Protein AF-A0A2I8VLT3-F1 (afdb_monomer_lite)

Foldseek 3Di:
DAPVVVVVPDDDDDVCPVVVVVVVVVPDDDDDCQVLLCVQPNPPQDLQNSLVLLPHGQDFQFLVVFPLVDDLLVVDDPVCHPPRGDDPVSLVVLVVVLVVCVVVVVCPDSNNVSSVVSSVSVVCSVPVSVSVSVVSPNSPRPDD

Sequence (144 aa):
MGRARLAAKNLGAQQSLQVELTIFLDTIESDDLIHDAWSAYGQYTSLEEACNRAGFEVAETRWTEYNHGINIDELRAPRDRGTPELLSSDVALLGEIYLDQYDADETDTRQFHELEEMLRQYALSDVEPLFTLADRRPFDNPCR

Secondary structure (DSSP, 8-state):
--THHHHTT----TTHHHHHHHHHHHH-----HHHHHHHHH-TT--HHHHHHHTT-PPPP-BGGGS-----HHHHS-TTTTT--BPPHHHHHHHHHHHHHHHHTT-TTSHHHHHHHHHHHHHHHHHHHHHHHHHTT-S------

pLDDT: mean 81.31, std 16.69, range [33.31, 97.0]

Structure (mmCIF, N/CA/C/O backbone):
data_AF-A0A2I8VLT3-F1
#
_entry.id   AF-A0A2I8VLT3-F1
#
loop_
_atom_site.group_PDB
_atom_site.id
_atom_site.type_symbol
_atom_site.label_atom_id
_atom_site.label_alt_id
_atom_site.label_comp_id
_atom_site.label_asym_id
_atom_site.label_entity_id
_atom_site.label_seq_id
_atom_site.pdbx_PDB_ins_code
_atom_site.Cartn_x
_atom_site.Cartn_y
_atom_site.Cartn_z
_atom_site.occupancy
_atom_site.B_iso_or_equiv
_atom_site.auth_seq_id
_atom_site.auth_comp_id
_atom_site.auth_asym_id
_atom_site.auth_atom_id
_atom_site.pdbx_PDB_model_num
ATOM 1 N N . MET A 1 1 ? 0.954 -17.077 -23.528 1.00 41.00 1 MET A N 1
ATOM 2 C CA . MET A 1 1 ? -0.194 -17.757 -22.877 1.00 41.00 1 MET A CA 1
ATOM 3 C C . MET A 1 1 ? -0.063 -17.473 -21.386 1.00 41.00 1 MET A C 1
ATOM 5 O O . MET A 1 1 ? 0.848 -18.015 -20.783 1.00 41.00 1 MET A O 1
ATOM 9 N N . GLY A 1 2 ? -0.846 -16.535 -20.842 1.00 33.31 2 GLY A N 1
ATOM 10 C CA . GLY A 1 2 ? -0.585 -15.928 -19.525 1.00 33.31 2 GLY A CA 1
ATOM 11 C C . GLY A 1 2 ? -0.933 -16.821 -18.329 1.00 33.31 2 GLY A C 1
ATOM 12 O O . GLY A 1 2 ? -1.970 -17.493 -18.336 1.00 33.31 2 GLY A O 1
ATOM 13 N N . ARG A 1 3 ? -0.073 -16.785 -17.300 1.00 49.75 3 ARG A N 1
ATOM 14 C CA . ARG A 1 3 ? -0.179 -17.540 -16.034 1.00 49.75 3 ARG A CA 1
ATOM 15 C C . ARG A 1 3 ? -1.521 -17.319 -15.319 1.00 49.75 3 ARG A C 1
ATOM 17 O O . ARG A 1 3 ? -2.091 -18.272 -14.792 1.00 49.75 3 ARG A O 1
ATOM 24 N N . ALA A 1 4 ? -2.098 -16.120 -15.437 1.00 44.75 4 ALA A N 1
ATOM 25 C CA . ALA A 1 4 ? -3.415 -15.768 -14.895 1.00 44.75 4 ALA A CA 1
ATOM 26 C C . ALA A 1 4 ? -4.547 -16.721 -15.339 1.00 44.75 4 ALA A C 1
ATOM 28 O O . ALA A 1 4 ? -5.479 -16.995 -14.587 1.00 44.75 4 ALA A O 1
ATOM 29 N N . ARG A 1 5 ? -4.454 -17.295 -16.548 1.00 41.22 5 ARG A N 1
ATOM 30 C CA . ARG A 1 5 ? -5.471 -18.220 -17.079 1.00 41.22 5 ARG A CA 1
ATOM 31 C C . ARG A 1 5 ? -5.359 -19.641 -16.523 1.00 41.22 5 ARG A C 1
ATOM 33 O O . ARG A 1 5 ? -6.332 -20.387 -16.590 1.00 41.22 5 ARG A O 1
ATOM 40 N N . LEU A 1 6 ? -4.188 -20.020 -16.013 1.00 44.25 6 LEU A N 1
ATOM 41 C CA . LEU A 1 6 ? -3.959 -21.323 -15.384 1.00 44.25 6 LEU A CA 1
ATOM 42 C C . LEU A 1 6 ? -4.472 -21.336 -13.936 1.00 44.25 6 LEU A C 1
ATOM 44 O O . LEU A 1 6 ? -5.015 -22.349 -13.506 1.00 44.25 6 LEU A O 1
ATOM 48 N N . ALA A 1 7 ? -4.393 -20.202 -13.232 1.00 47.19 7 ALA A N 1
ATOM 49 C CA . ALA A 1 7 ? -4.837 -20.069 -11.843 1.00 47.19 7 ALA A CA 1
ATOM 50 C C . ALA A 1 7 ? -6.366 -20.188 -11.667 1.00 47.19 7 ALA A C 1
ATOM 52 O O . ALA A 1 7 ? -6.840 -20.792 -10.709 1.00 47.19 7 ALA A O 1
ATOM 53 N N . ALA A 1 8 ? -7.158 -19.696 -12.626 1.00 48.59 8 ALA A N 1
ATOM 54 C CA . ALA A 1 8 ? -8.622 -19.671 -12.517 1.00 48.59 8 ALA A CA 1
ATOM 55 C C . ALA A 1 8 ? -9.307 -21.056 -12.584 1.00 48.59 8 ALA A C 1
ATOM 57 O O . ALA A 1 8 ? -10.515 -21.152 -12.376 1.00 48.59 8 ALA A O 1
ATOM 58 N N . LYS A 1 9 ? -8.580 -22.135 -12.910 1.00 44.84 9 LYS A N 1
ATOM 59 C CA . LYS A 1 9 ? -9.188 -23.434 -13.248 1.00 44.84 9 LYS A CA 1
ATOM 60 C C . LYS A 1 9 ? -9.379 -24.396 -12.061 1.00 44.84 9 LYS A C 1
ATOM 62 O O . LYS A 1 9 ? -10.023 -25.422 -12.255 1.00 44.84 9 LYS A O 1
ATOM 67 N N . ASN A 1 10 ? -8.864 -24.081 -10.868 1.00 49.88 10 ASN A N 1
ATOM 68 C CA . ASN A 1 10 ? -8.703 -25.070 -9.787 1.00 49.88 10 ASN A CA 1
ATOM 69 C C . ASN A 1 10 ? -9.473 -24.794 -8.479 1.00 49.88 10 ASN A C 1
ATOM 71 O O . ASN A 1 10 ? -9.285 -25.520 -7.515 1.00 49.88 10 ASN A O 1
ATOM 75 N N . LEU A 1 11 ? -10.359 -23.799 -8.402 1.00 51.19 11 LEU A N 1
ATOM 76 C CA . LEU A 1 11 ? -11.035 -23.476 -7.134 1.00 51.19 11 LEU A CA 1
ATOM 77 C C . LEU A 1 11 ? -12.254 -24.378 -6.861 1.00 51.19 11 LEU A C 1
ATOM 79 O O . LEU A 1 11 ? -13.353 -24.119 -7.354 1.00 51.19 11 LEU A O 1
ATOM 83 N N . GLY A 1 12 ? -12.063 -25.417 -6.038 1.00 42.28 12 GLY A N 1
ATOM 84 C CA . GLY A 1 12 ? -13.125 -26.288 -5.527 1.00 42.28 12 GLY A CA 1
ATOM 85 C C . GLY A 1 12 ? -12.925 -26.742 -4.070 1.00 42.28 12 GLY A C 1
ATOM 86 O O . GLY A 1 12 ? -12.116 -27.617 -3.809 1.00 42.28 12 GLY A O 1
ATOM 87 N N . ALA A 1 13 ? -13.783 -26.225 -3.176 1.00 48.38 13 ALA A N 1
ATOM 88 C CA . ALA A 1 13 ? -14.147 -26.714 -1.829 1.00 48.38 13 ALA A CA 1
ATOM 89 C C . ALA A 1 13 ? -13.119 -26.625 -0.664 1.00 48.38 13 ALA A C 1
ATOM 91 O O . ALA A 1 13 ? -12.461 -27.594 -0.303 1.00 48.38 13 ALA A O 1
ATOM 92 N N . GLN A 1 14 ? -13.143 -25.460 0.003 1.00 50.47 14 GLN A N 1
ATOM 93 C CA . GLN A 1 14 ? -12.808 -25.039 1.391 1.00 50.47 14 GLN A CA 1
ATOM 94 C C . GLN A 1 14 ? -11.948 -25.880 2.374 1.00 50.47 14 GLN A C 1
ATOM 96 O O . GLN A 1 14 ? -11.339 -25.265 3.242 1.00 50.47 14 GLN A O 1
ATOM 101 N N . GLN A 1 15 ? -11.837 -27.209 2.293 1.00 49.34 15 GLN A N 1
ATOM 102 C CA . GLN A 1 15 ? -10.804 -27.977 3.025 1.00 49.34 15 GLN A CA 1
ATOM 103 C C . GLN A 1 15 ? -9.549 -28.220 2.171 1.00 49.34 15 GLN A C 1
ATOM 105 O O . GLN A 1 15 ? -8.470 -28.439 2.714 1.00 49.34 15 GLN A O 1
ATOM 110 N N . SER A 1 16 ? -9.676 -28.128 0.843 1.00 57.91 16 SER A N 1
ATOM 111 C CA . SER A 1 16 ? -8.562 -28.227 -0.104 1.00 57.91 16 SER A CA 1
ATOM 112 C C . SER A 1 16 ? -7.648 -27.009 -0.059 1.00 57.91 16 SER A C 1
ATOM 114 O O . SER A 1 16 ? -6.467 -27.133 -0.344 1.00 57.91 16 SER A O 1
ATOM 116 N N . LEU A 1 17 ? -8.179 -25.845 0.327 1.00 57.88 17 LEU A N 1
ATOM 117 C CA . LEU A 1 17 ? -7.553 -24.566 0.016 1.00 57.88 17 LEU A CA 1
ATOM 118 C C . LEU A 1 17 ? -6.226 -24.376 0.746 1.00 57.88 17 LEU A C 1
ATOM 120 O O . LEU A 1 17 ? -5.283 -23.932 0.119 1.00 57.88 17 LEU A O 1
ATOM 124 N N . GLN A 1 18 ? -6.107 -24.773 2.017 1.00 56.69 18 GLN A N 1
ATOM 125 C CA . GLN A 1 18 ? -4.826 -24.693 2.736 1.00 56.69 18 GLN A CA 1
ATOM 126 C C . GLN A 1 18 ? -3.770 -25.626 2.133 1.00 56.69 18 GLN A C 1
ATOM 128 O O . GLN A 1 18 ? -2.641 -25.206 1.922 1.00 56.69 18 GLN A O 1
ATOM 133 N N . VAL A 1 19 ? -4.141 -26.868 1.807 1.00 63.88 19 VAL A N 1
ATOM 134 C CA . VAL A 1 19 ? -3.229 -27.855 1.205 1.00 63.88 19 VAL A CA 1
ATOM 135 C C . VAL A 1 19 ? -2.843 -27.450 -0.218 1.00 63.88 19 VAL A C 1
ATOM 137 O O . VAL A 1 19 ? -1.679 -27.542 -0.591 1.00 63.88 19 VAL A O 1
ATOM 140 N N . GLU A 1 20 ? -3.798 -26.960 -1.004 1.00 63.31 20 GLU A N 1
ATOM 141 C CA . GLU A 1 20 ? -3.568 -26.404 -2.336 1.00 63.31 20 GLU A CA 1
ATOM 142 C C . GLU A 1 20 ? -2.699 -25.153 -2.271 1.00 63.31 20 GLU A C 1
ATOM 144 O O . GLU A 1 20 ? -1.804 -25.023 -3.096 1.00 63.31 20 GLU A O 1
ATOM 149 N N . LEU A 1 21 ? -2.902 -24.272 -1.284 1.00 62.53 21 LEU A N 1
ATOM 150 C CA . LEU A 1 21 ? -2.072 -23.088 -1.080 1.00 62.53 21 LEU A CA 1
ATOM 151 C C . LEU A 1 21 ? -0.648 -23.487 -0.695 1.00 62.53 21 LEU A C 1
ATOM 153 O O . LEU A 1 21 ? 0.289 -22.938 -1.253 1.00 62.53 21 LEU A O 1
ATOM 157 N N . THR A 1 22 ? -0.467 -24.457 0.207 1.00 67.56 22 THR A N 1
ATOM 158 C CA . THR A 1 22 ? 0.862 -24.958 0.583 1.00 67.56 22 THR A CA 1
ATOM 159 C C . THR A 1 22 ? 1.574 -25.584 -0.610 1.00 67.56 22 THR A C 1
ATOM 161 O O . THR A 1 22 ? 2.700 -25.207 -0.896 1.00 67.56 22 THR A O 1
ATOM 164 N N . ILE A 1 23 ? 0.911 -26.475 -1.356 1.00 66.94 23 ILE A N 1
ATOM 165 C CA . ILE A 1 23 ? 1.489 -27.074 -2.569 1.00 66.94 23 ILE A CA 1
ATOM 166 C C . ILE A 1 23 ? 1.812 -25.988 -3.597 1.00 66.94 23 ILE A C 1
ATOM 168 O O . ILE A 1 23 ? 2.873 -26.015 -4.210 1.00 66.94 23 ILE A O 1
ATOM 172 N N . PHE A 1 24 ? 0.916 -25.021 -3.787 1.00 66.06 24 PHE A N 1
ATOM 173 C CA . PHE A 1 24 ? 1.130 -23.912 -4.705 1.00 66.06 24 PHE A CA 1
ATOM 174 C C . PHE A 1 24 ? 2.351 -23.085 -4.295 1.00 66.06 24 PHE A C 1
ATOM 176 O O . PHE A 1 24 ? 3.252 -22.921 -5.112 1.00 66.06 24 PHE A O 1
ATOM 183 N N . LEU A 1 25 ? 2.430 -22.650 -3.036 1.00 69.50 25 LEU A N 1
ATOM 184 C CA . LEU A 1 25 ? 3.554 -21.888 -2.490 1.00 69.50 25 LEU A CA 1
ATOM 185 C C . LEU A 1 25 ? 4.875 -22.670 -2.565 1.00 69.50 25 LEU A C 1
ATOM 187 O O . LEU A 1 25 ? 5.877 -22.095 -2.973 1.00 69.50 25 LEU A O 1
ATOM 191 N N . ASP A 1 26 ? 4.866 -23.976 -2.284 1.00 68.06 26 ASP A N 1
ATOM 192 C CA . ASP A 1 26 ? 6.048 -24.848 -2.389 1.00 68.06 26 ASP A CA 1
ATOM 193 C C . ASP A 1 26 ? 6.514 -25.053 -3.842 1.00 68.06 26 ASP A C 1
ATOM 195 O O . ASP A 1 26 ? 7.675 -25.380 -4.090 1.00 68.06 26 ASP A O 1
ATOM 199 N N . THR A 1 27 ? 5.619 -24.879 -4.819 1.00 64.00 27 THR A N 1
ATOM 200 C CA . THR A 1 27 ? 5.949 -24.964 -6.254 1.00 64.00 27 THR A CA 1
ATOM 201 C C . THR A 1 27 ? 6.298 -23.621 -6.890 1.00 64.00 27 THR A C 1
ATOM 203 O O . THR A 1 27 ? 6.737 -23.596 -8.043 1.00 64.00 27 THR A O 1
ATOM 206 N N . ILE A 1 28 ? 6.104 -22.508 -6.177 1.00 63.97 28 ILE A N 1
ATOM 207 C CA . ILE A 1 28 ? 6.491 -21.186 -6.662 1.00 63.97 28 ILE A CA 1
ATOM 208 C C . ILE A 1 28 ? 8.002 -21.038 -6.490 1.00 63.97 28 ILE A C 1
ATOM 210 O O . ILE A 1 28 ? 8.523 -20.871 -5.391 1.00 63.97 28 ILE A O 1
ATOM 214 N N . GLU A 1 29 ? 8.715 -21.080 -7.609 1.00 64.75 29 GLU A N 1
ATOM 215 C CA . GLU A 1 29 ? 10.093 -20.611 -7.668 1.00 64.75 29 GLU A CA 1
ATOM 216 C C . GLU A 1 29 ? 10.080 -19.077 -7.583 1.00 64.75 29 GLU A C 1
ATOM 218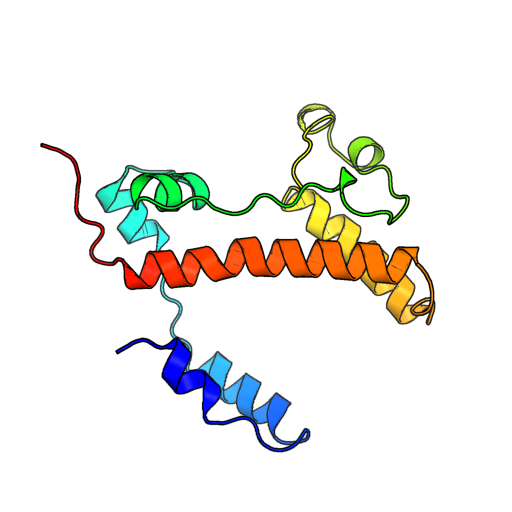 O O . GLU A 1 29 ? 9.373 -18.420 -8.354 1.00 64.75 29 GLU A O 1
ATOM 223 N N . SER A 1 30 ? 10.813 -18.513 -6.615 1.00 67.94 30 SER A N 1
ATOM 224 C CA . SER A 1 30 ? 10.969 -17.059 -6.485 1.00 67.94 30 SER A CA 1
ATOM 225 C C . SER A 1 30 ? 11.621 -16.512 -7.751 1.00 67.94 30 SER A C 1
ATOM 227 O O . SER A 1 30 ? 12.696 -16.962 -8.145 1.00 67.94 30 SER A O 1
ATOM 229 N N . ASP A 1 31 ? 10.962 -15.556 -8.394 1.00 70.62 31 ASP A N 1
ATOM 230 C CA . ASP A 1 31 ? 11.394 -14.955 -9.653 1.00 70.62 31 ASP A CA 1
ATOM 231 C C . ASP A 1 31 ? 11.746 -13.488 -9.399 1.00 70.62 31 ASP A C 1
ATOM 233 O O . ASP A 1 31 ? 10.883 -12.607 -9.386 1.00 70.62 31 ASP A O 1
ATOM 237 N N . ASP A 1 32 ? 13.026 -13.241 -9.122 1.00 79.44 32 ASP A N 1
ATOM 238 C CA . ASP A 1 32 ? 13.524 -11.928 -8.719 1.00 79.44 32 ASP A CA 1
ATOM 239 C C . ASP A 1 32 ? 13.666 -10.989 -9.924 1.00 79.44 32 ASP A C 1
ATOM 241 O O . ASP A 1 32 ? 14.710 -10.904 -10.575 1.00 79.44 32 ASP A O 1
ATOM 245 N N . LEU A 1 33 ? 12.622 -10.199 -10.180 1.00 83.19 33 LEU A N 1
ATOM 246 C CA . LEU A 1 33 ? 12.604 -9.194 -11.253 1.00 83.19 33 LEU A CA 1
ATOM 247 C C . LEU A 1 33 ? 13.629 -8.066 -11.059 1.00 83.19 33 LEU A C 1
ATOM 249 O O . LEU A 1 33 ? 13.931 -7.337 -12.004 1.00 83.19 33 LEU A O 1
ATOM 253 N N . ILE A 1 34 ? 14.164 -7.904 -9.845 1.00 85.06 34 ILE A N 1
ATOM 254 C CA . ILE A 1 34 ? 15.036 -6.784 -9.479 1.00 85.06 34 ILE A CA 1
ATOM 255 C C . ILE A 1 34 ? 16.330 -6.755 -10.301 1.00 85.06 34 ILE A C 1
ATOM 257 O O . ILE A 1 34 ? 16.765 -5.687 -10.725 1.00 85.06 34 ILE A O 1
ATOM 261 N N . HIS A 1 35 ? 16.933 -7.912 -10.585 1.00 85.50 35 HIS A N 1
ATOM 262 C CA . HIS A 1 35 ? 18.176 -7.975 -11.356 1.00 85.50 35 HIS A CA 1
ATOM 263 C C . HIS A 1 35 ? 17.950 -7.690 -12.841 1.00 85.50 35 HIS A C 1
ATOM 265 O O . HIS A 1 35 ? 18.733 -6.953 -13.445 1.00 85.50 35 HIS A O 1
ATOM 271 N N . ASP A 1 36 ? 16.855 -8.202 -13.401 1.00 84.75 36 ASP A N 1
ATOM 272 C CA . ASP A 1 36 ? 16.440 -7.902 -14.770 1.00 84.75 36 ASP A CA 1
ATOM 273 C C . ASP A 1 36 ? 16.147 -6.399 -14.921 1.00 84.75 36 ASP A C 1
ATOM 275 O O . ASP A 1 36 ? 16.636 -5.753 -15.853 1.00 84.75 36 ASP A O 1
ATOM 279 N N . ALA A 1 37 ? 15.415 -5.816 -13.964 1.00 85.62 37 ALA A N 1
ATOM 280 C CA . ALA A 1 37 ? 15.098 -4.392 -13.941 1.00 85.62 37 ALA A CA 1
ATOM 281 C C . ALA A 1 37 ? 16.366 -3.538 -13.820 1.00 85.62 37 ALA A C 1
ATOM 283 O O . ALA A 1 37 ? 16.539 -2.583 -14.575 1.00 85.62 37 ALA A O 1
ATOM 284 N N . TRP A 1 38 ? 17.298 -3.907 -12.938 1.00 89.75 38 TRP A N 1
ATOM 285 C CA . TRP A 1 38 ? 18.557 -3.178 -12.789 1.00 89.75 38 TRP A CA 1
ATOM 286 C C . TRP A 1 38 ? 19.455 -3.276 -14.016 1.00 89.75 38 TRP A C 1
ATOM 288 O O . TRP A 1 38 ? 20.132 -2.306 -14.359 1.00 89.75 38 TRP A O 1
ATOM 298 N N . SER A 1 39 ? 19.454 -4.422 -14.698 1.00 87.50 39 SER A N 1
ATOM 299 C CA . SER A 1 39 ? 20.190 -4.586 -15.950 1.00 87.50 39 SER A CA 1
ATOM 300 C C . SER A 1 39 ? 19.627 -3.713 -17.075 1.00 87.50 39 SER A C 1
ATOM 302 O O . SER A 1 39 ? 20.396 -3.283 -17.935 1.00 87.50 39 SER A O 1
ATOM 304 N N . ALA A 1 40 ? 18.314 -3.470 -17.099 1.00 86.50 40 ALA A N 1
ATOM 305 C CA . ALA A 1 40 ? 17.656 -2.688 -18.146 1.00 86.50 40 ALA A CA 1
ATOM 306 C C . ALA A 1 40 ? 17.619 -1.181 -17.847 1.00 86.50 40 ALA A C 1
ATOM 308 O O . ALA A 1 40 ? 17.781 -0.363 -18.753 1.00 86.50 40 ALA A O 1
ATOM 309 N N . TYR A 1 41 ? 17.411 -0.802 -16.586 1.00 89.00 41 TYR A N 1
ATOM 310 C CA . TYR A 1 41 ? 17.082 0.570 -16.194 1.00 89.00 41 TYR A CA 1
ATOM 311 C C . TYR A 1 41 ? 18.113 1.230 -15.269 1.00 89.00 41 TYR A C 1
ATOM 313 O O . TYR A 1 41 ? 18.106 2.456 -15.145 1.00 89.00 41 TYR A O 1
ATOM 321 N N . GLY A 1 42 ? 19.047 0.458 -14.710 1.00 89.12 42 GLY A N 1
ATOM 322 C CA . GLY A 1 42 ? 20.092 0.938 -13.807 1.00 89.12 42 GLY A CA 1
ATOM 323 C C . GLY A 1 42 ? 19.956 0.392 -12.385 1.00 89.12 42 GLY A C 1
ATOM 324 O O . GLY A 1 42 ? 18.896 -0.045 -11.949 1.00 89.12 42 GLY A O 1
ATOM 325 N N . GLN A 1 43 ? 21.060 0.394 -11.636 1.00 89.94 43 GLN A N 1
ATOM 326 C CA . GLN A 1 43 ? 21.047 -0.068 -10.246 1.00 89.94 43 GLN A CA 1
ATOM 327 C C . GLN A 1 43 ? 20.156 0.820 -9.372 1.00 89.94 43 GLN A C 1
ATOM 329 O O . GLN A 1 43 ? 20.129 2.036 -9.555 1.00 89.94 43 GLN A O 1
ATOM 334 N N . TYR A 1 44 ? 19.499 0.203 -8.386 1.00 85.56 44 TYR A N 1
ATOM 335 C CA . TYR A 1 44 ? 18.576 0.850 -7.444 1.00 85.56 44 TYR A CA 1
ATOM 336 C C . TYR A 1 44 ? 17.278 1.395 -8.061 1.00 85.56 44 TYR A C 1
ATOM 338 O O . TYR A 1 44 ? 16.567 2.137 -7.390 1.00 85.56 44 TYR A O 1
ATOM 346 N N . THR A 1 45 ? 16.932 1.003 -9.292 1.00 87.38 45 THR A N 1
ATOM 347 C CA . THR A 1 45 ? 15.592 1.249 -9.847 1.00 87.38 45 THR A CA 1
ATOM 348 C C . THR A 1 45 ? 14.533 0.604 -8.948 1.00 87.38 45 THR A C 1
ATOM 350 O O . THR A 1 45 ? 14.644 -0.584 -8.626 1.00 87.38 45 THR A O 1
ATOM 353 N N . SER A 1 46 ? 13.538 1.394 -8.532 1.00 87.38 46 SER A N 1
ATOM 354 C CA . SER A 1 46 ? 12.398 0.922 -7.734 1.00 87.38 46 SER A CA 1
ATOM 355 C C . SER A 1 46 ? 11.374 0.179 -8.600 1.00 87.38 46 SER A C 1
ATOM 357 O O . SER A 1 46 ? 11.454 0.207 -9.831 1.00 87.38 46 SER A O 1
ATOM 359 N N . LEU A 1 47 ? 10.395 -0.479 -7.972 1.00 85.12 47 LEU A N 1
ATOM 360 C CA . LEU A 1 47 ? 9.300 -1.132 -8.694 1.00 85.12 47 LEU A CA 1
ATOM 361 C C . LEU A 1 47 ? 8.513 -0.119 -9.534 1.00 85.12 47 LEU A C 1
ATOM 363 O O . LEU A 1 47 ? 8.293 -0.334 -10.723 1.00 85.12 47 LEU A O 1
ATOM 367 N N . GLU A 1 48 ? 8.149 1.011 -8.938 1.00 86.94 48 GLU A N 1
ATOM 368 C CA . GLU A 1 48 ? 7.387 2.082 -9.577 1.00 86.94 48 GLU A CA 1
ATOM 369 C C . GLU A 1 48 ? 8.158 2.669 -10.760 1.00 86.94 48 GLU A C 1
ATOM 371 O O . GLU A 1 48 ? 7.596 2.880 -11.836 1.00 86.94 48 GLU A O 1
ATOM 376 N N . GLU 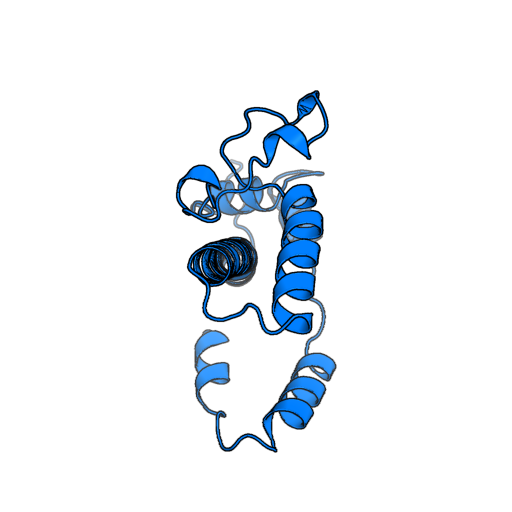A 1 49 ? 9.467 2.887 -10.606 1.00 88.50 49 GLU A N 1
ATOM 377 C CA . GLU A 1 49 ? 10.312 3.347 -11.706 1.00 88.50 49 GLU A CA 1
ATOM 378 C C . GLU A 1 49 ? 10.403 2.297 -12.825 1.00 88.50 49 GLU A C 1
ATOM 380 O O . GLU A 1 49 ? 10.295 2.649 -14.003 1.00 88.50 49 GLU A O 1
ATOM 385 N N . ALA A 1 50 ? 10.562 1.015 -12.485 1.00 89.81 50 ALA A N 1
ATOM 386 C CA . ALA A 1 50 ? 10.607 -0.067 -13.466 1.00 89.81 50 ALA A CA 1
ATOM 387 C C . ALA A 1 50 ? 9.288 -0.192 -14.247 1.00 89.81 50 ALA A C 1
ATOM 389 O O . ALA A 1 50 ? 9.318 -0.318 -15.472 1.00 89.81 50 ALA A O 1
ATOM 390 N N . CYS A 1 51 ? 8.141 -0.103 -13.569 1.00 89.75 51 CYS A N 1
ATOM 391 C CA . CYS A 1 51 ? 6.814 -0.107 -14.187 1.00 89.75 51 CYS A CA 1
ATOM 392 C C . CYS A 1 51 ? 6.631 1.091 -15.128 1.00 89.75 51 CYS A C 1
ATOM 394 O O . CYS A 1 51 ? 6.295 0.907 -16.303 1.00 89.75 51 CYS A O 1
ATOM 396 N N . ASN A 1 52 ? 6.963 2.300 -14.661 1.00 90.06 52 ASN A N 1
ATOM 397 C CA . ASN A 1 52 ? 6.875 3.520 -15.464 1.00 90.06 52 ASN A CA 1
ATOM 398 C C . ASN A 1 52 ? 7.726 3.421 -16.736 1.00 90.06 52 ASN A C 1
ATOM 400 O O . ASN A 1 52 ? 7.256 3.730 -17.833 1.00 90.06 52 ASN A O 1
ATOM 404 N N . ARG A 1 53 ? 8.963 2.921 -16.621 1.00 88.81 53 ARG A N 1
ATOM 405 C CA . ARG A 1 53 ? 9.851 2.699 -17.776 1.00 88.81 53 ARG A CA 1
ATOM 406 C C . ARG A 1 53 ? 9.362 1.589 -18.700 1.00 88.81 53 ARG A C 1
ATOM 408 O O . ARG A 1 53 ? 9.555 1.683 -19.908 1.00 88.81 53 ARG A O 1
ATOM 415 N N . ALA A 1 54 ? 8.684 0.583 -18.157 1.00 87.38 54 ALA A N 1
ATOM 416 C CA . ALA A 1 54 ? 8.011 -0.448 -18.934 1.00 87.38 54 ALA A CA 1
ATOM 417 C C . ALA A 1 54 ? 6.697 0.042 -19.578 1.00 87.38 54 ALA A C 1
ATOM 419 O O . ALA A 1 54 ? 6.069 -0.724 -20.312 1.00 87.38 54 ALA A O 1
ATOM 420 N N . GLY A 1 55 ? 6.277 1.290 -19.336 1.00 88.19 55 GLY A N 1
ATOM 421 C CA . GLY A 1 55 ? 5.134 1.936 -19.982 1.00 88.19 55 GLY A CA 1
ATOM 422 C C . GLY A 1 55 ? 3.795 1.686 -19.291 1.00 88.19 55 GLY A C 1
ATOM 423 O O . GLY A 1 55 ? 2.783 1.530 -19.975 1.00 88.19 55 GLY A O 1
ATOM 424 N N . PHE A 1 56 ? 3.774 1.555 -17.965 1.00 87.12 56 PHE A N 1
AT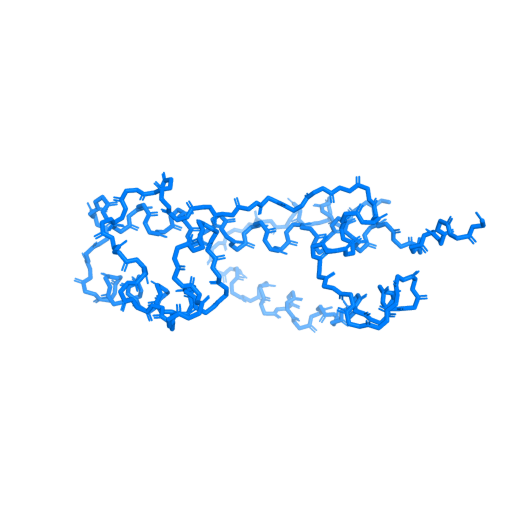OM 425 C CA . PHE A 1 56 ? 2.537 1.524 -17.183 1.00 87.12 56 PHE A CA 1
ATOM 426 C C . PHE A 1 56 ? 2.742 2.093 -15.780 1.00 87.12 56 PHE A C 1
ATOM 428 O O . PHE A 1 56 ? 3.822 1.984 -15.213 1.00 87.12 56 PHE A O 1
ATOM 435 N N . GLU A 1 57 ? 1.695 2.697 -15.233 1.00 86.81 57 GLU A N 1
ATOM 436 C CA . GLU A 1 57 ? 1.732 3.314 -13.910 1.00 86.81 57 GLU A CA 1
ATOM 437 C C . GLU A 1 57 ? 1.313 2.304 -12.837 1.00 86.81 57 GLU A C 1
ATOM 439 O O . GLU A 1 57 ? 0.499 1.408 -13.085 1.00 86.81 57 GLU A O 1
ATOM 444 N N . VAL A 1 58 ? 1.889 2.453 -11.645 1.00 86.00 58 VAL A N 1
ATOM 445 C CA . VAL A 1 58 ? 1.459 1.739 -10.439 1.00 86.00 58 VAL A CA 1
ATOM 446 C C . VAL A 1 58 ? 0.382 2.578 -9.769 1.00 86.00 58 VAL A C 1
ATOM 448 O O . VAL A 1 58 ? 0.549 3.787 -9.618 1.00 86.00 58 VAL A O 1
ATOM 451 N N . ALA A 1 59 ? -0.731 1.952 -9.394 1.00 86.88 59 ALA A N 1
ATOM 452 C CA . ALA A 1 59 ? -1.784 2.649 -8.677 1.00 86.88 59 ALA A CA 1
ATOM 453 C C . ALA A 1 59 ? -1.293 3.035 -7.275 1.00 86.88 59 ALA A C 1
ATOM 455 O O . ALA A 1 59 ? -0.822 2.196 -6.510 1.00 86.88 59 ALA A O 1
ATOM 456 N N . GLU A 1 60 ? -1.414 4.311 -6.932 1.00 88.88 60 GLU A N 1
ATOM 457 C CA . GLU A 1 60 ? -1.130 4.786 -5.583 1.00 88.88 60 GLU A CA 1
ATOM 458 C C . GLU A 1 60 ? -2.332 4.515 -4.677 1.00 88.88 60 GLU A C 1
ATOM 460 O O . GLU A 1 60 ? -3.482 4.742 -5.054 1.00 88.88 60 GLU A O 1
ATOM 465 N N . THR A 1 61 ? -2.075 4.079 -3.446 1.00 91.44 61 THR A N 1
ATOM 466 C CA . THR A 1 61 ? -3.112 4.020 -2.409 1.00 91.44 61 THR A CA 1
ATOM 467 C C . THR A 1 61 ? -2.996 5.261 -1.543 1.00 91.44 61 THR A C 1
ATOM 469 O O . THR A 1 61 ? -2.006 5.424 -0.835 1.00 91.44 61 THR A O 1
ATOM 472 N N . ARG A 1 62 ? -3.991 6.151 -1.582 1.00 93.56 62 ARG A N 1
ATOM 473 C CA . ARG A 1 62 ? -3.987 7.383 -0.782 1.00 93.56 62 ARG A CA 1
ATOM 474 C C . ARG A 1 62 ? -4.815 7.179 0.472 1.00 93.56 62 ARG A C 1
ATOM 476 O O . ARG A 1 62 ? -6.024 6.982 0.400 1.00 93.56 62 ARG A O 1
ATOM 483 N N . TRP A 1 63 ? -4.183 7.260 1.636 1.00 91.50 63 TRP A N 1
ATOM 484 C CA . TRP A 1 63 ? -4.839 6.898 2.897 1.00 91.50 63 TRP A CA 1
ATOM 485 C C . TRP A 1 63 ? -6.046 7.786 3.230 1.00 91.50 63 TRP A C 1
ATOM 487 O O . TRP A 1 63 ? -7.037 7.325 3.782 1.00 91.50 63 TRP A O 1
ATOM 497 N N . THR A 1 64 ? -6.018 9.051 2.804 1.00 91.69 64 THR A N 1
ATOM 498 C CA . THR A 1 64 ? -7.130 9.998 2.998 1.00 91.69 64 THR A CA 1
ATOM 499 C C . THR A 1 64 ? -8.400 9.677 2.198 1.00 91.69 64 THR A C 1
ATOM 501 O O . THR A 1 64 ? -9.428 10.313 2.424 1.00 91.69 64 THR A O 1
ATOM 504 N N . GLU A 1 65 ? -8.351 8.729 1.256 1.00 94.50 65 GLU A N 1
ATOM 505 C CA . GLU A 1 65 ? -9.526 8.293 0.484 1.00 94.50 65 GLU A CA 1
ATOM 506 C C . GLU A 1 65 ? -10.413 7.308 1.263 1.00 94.50 65 GLU A C 1
ATOM 508 O O . GLU A 1 65 ? -11.556 7.072 0.872 1.00 94.50 65 GLU A O 1
ATOM 513 N N . TYR A 1 66 ? -9.920 6.804 2.396 1.00 93.25 66 TYR A N 1
ATOM 514 C CA . TYR A 1 66 ? -10.586 5.819 3.241 1.00 93.25 66 TYR A CA 1
ATOM 515 C C . TYR A 1 66 ? -10.994 6.449 4.570 1.00 93.25 66 TYR A C 1
ATOM 517 O O . TYR A 1 66 ? -10.207 7.120 5.239 1.00 93.25 66 TYR A O 1
ATOM 525 N N . ASN A 1 67 ? -12.235 6.224 5.004 1.00 92.31 67 ASN A N 1
ATOM 526 C CA . ASN A 1 67 ? -12.745 6.833 6.234 1.00 92.31 67 ASN A CA 1
ATOM 527 C C . ASN A 1 67 ? -12.537 5.939 7.467 1.00 92.31 67 ASN A C 1
ATOM 529 O O . ASN A 1 67 ? -13.480 5.641 8.202 1.00 92.31 67 ASN A O 1
ATOM 533 N N . HIS A 1 68 ? -11.292 5.515 7.692 1.00 90.38 68 HIS A N 1
ATOM 534 C CA . HIS A 1 68 ? -10.901 4.685 8.838 1.00 90.38 68 HIS A CA 1
ATOM 535 C C . HIS A 1 68 ? -10.620 5.506 10.115 1.00 90.38 68 HIS A C 1
ATOM 537 O O . HIS A 1 68 ? -10.395 4.940 11.178 1.00 90.38 68 HIS A O 1
ATOM 543 N N . GLY A 1 69 ? -10.608 6.843 10.041 1.00 91.06 69 GLY A N 1
ATOM 544 C CA . GLY A 1 69 ? -10.492 7.720 11.218 1.00 91.06 69 GLY A CA 1
ATOM 545 C C . GLY A 1 69 ? -9.119 7.746 11.906 1.00 91.06 69 GLY A C 1
ATOM 546 O O . GLY A 1 69 ? -9.003 8.295 12.999 1.00 91.06 69 GLY A O 1
ATOM 547 N N . ILE A 1 70 ? -8.078 7.191 11.278 1.00 91.50 70 ILE A N 1
ATOM 548 C CA . ILE A 1 70 ? -6.705 7.168 11.812 1.00 91.50 70 ILE A CA 1
ATOM 549 C C . ILE A 1 70 ? -5.910 8.291 11.148 1.00 91.50 70 ILE A C 1
ATOM 551 O O . ILE A 1 70 ? -5.888 8.398 9.924 1.00 91.50 70 ILE A O 1
ATOM 555 N N . ASN A 1 71 ? -5.233 9.114 11.947 1.00 91.81 71 ASN A N 1
ATOM 556 C CA . ASN A 1 71 ? -4.305 10.115 11.435 1.00 91.81 71 ASN A CA 1
ATOM 557 C C . ASN A 1 71 ? -2.894 9.519 11.323 1.00 91.81 71 ASN A C 1
ATOM 559 O O . ASN A 1 71 ? -2.143 9.494 12.297 1.00 91.81 71 ASN A O 1
ATOM 563 N N . ILE A 1 72 ? -2.530 9.034 10.136 1.00 91.25 72 ILE A N 1
ATOM 564 C CA . ILE A 1 72 ? -1.257 8.326 9.920 1.00 91.25 72 ILE A CA 1
ATOM 565 C C . ILE A 1 72 ? -0.045 9.240 10.167 1.00 91.25 72 ILE A C 1
ATOM 567 O O . ILE A 1 72 ? 0.993 8.784 10.646 1.00 91.25 72 ILE A O 1
ATOM 571 N N . ASP A 1 73 ? -0.169 10.548 9.936 1.00 92.81 73 ASP A N 1
ATOM 572 C CA . ASP A 1 73 ? 0.927 11.495 10.173 1.00 92.81 73 ASP A CA 1
ATOM 573 C C . ASP A 1 73 ? 1.355 11.586 11.647 1.00 92.81 73 ASP A C 1
ATOM 575 O O . ASP A 1 73 ? 2.499 11.951 11.939 1.00 92.81 73 ASP A O 1
ATOM 579 N N . GLU A 1 74 ? 0.478 11.221 12.586 1.00 92.62 74 GLU A N 1
ATOM 580 C CA . GLU A 1 74 ? 0.829 11.124 14.008 1.00 92.62 74 GLU A CA 1
ATOM 581 C C . GLU A 1 74 ? 1.739 9.924 14.296 1.00 92.62 74 GLU A C 1
ATOM 583 O O . GLU A 1 74 ? 2.558 9.981 15.216 1.00 92.62 74 GLU A O 1
ATOM 588 N N . LEU A 1 75 ? 1.641 8.875 13.476 1.00 88.62 75 LEU A N 1
ATOM 589 C CA . LEU A 1 75 ? 2.413 7.637 13.587 1.00 88.62 75 LEU A CA 1
ATOM 590 C C . LEU A 1 75 ? 3.735 7.702 12.807 1.00 88.62 75 LEU A C 1
ATOM 592 O O . LEU A 1 75 ? 4.699 7.011 13.138 1.00 88.62 75 LEU A O 1
ATOM 596 N N . ARG A 1 76 ? 3.805 8.557 11.783 1.00 92.81 76 ARG A N 1
ATOM 597 C CA . ARG A 1 76 ? 4.969 8.683 10.902 1.00 92.81 76 ARG A CA 1
ATOM 598 C C . ARG A 1 76 ? 6.141 9.429 11.524 1.00 92.81 76 ARG A C 1
ATOM 600 O O . ARG A 1 76 ? 6.002 10.399 12.286 1.00 92.81 76 ARG A O 1
ATOM 607 N N . ALA A 1 77 ? 7.333 9.037 11.072 1.00 90.75 77 ALA A N 1
ATOM 608 C CA . ALA A 1 77 ? 8.550 9.805 11.284 1.00 90.75 77 ALA A CA 1
ATOM 609 C C . ALA A 1 77 ? 8.416 11.210 10.656 1.00 90.75 77 ALA A C 1
ATOM 611 O O . ALA A 1 77 ? 7.793 11.348 9.605 1.00 90.75 77 ALA A O 1
ATOM 612 N N . PRO A 1 78 ? 9.036 12.264 11.229 1.00 94.00 78 PRO A N 1
ATOM 613 C CA . PRO A 1 78 ? 8.837 13.644 10.772 1.00 94.00 78 PRO A CA 1
ATOM 614 C C . PRO A 1 78 ? 9.093 13.895 9.284 1.00 94.00 78 PRO A C 1
ATOM 616 O O . PRO A 1 78 ? 8.471 14.780 8.709 1.00 94.00 78 PRO A O 1
ATOM 619 N N . ARG A 1 79 ? 10.009 13.136 8.673 1.00 93.31 79 ARG A N 1
ATOM 620 C CA . ARG A 1 79 ? 10.360 13.255 7.251 1.00 93.31 79 ARG A CA 1
ATOM 621 C C . ARG A 1 79 ? 9.280 12.721 6.301 1.00 93.31 79 ARG A C 1
ATOM 623 O O . ARG A 1 79 ? 9.266 13.130 5.151 1.00 93.31 79 ARG A O 1
ATOM 630 N N . ASP A 1 80 ? 8.424 11.825 6.787 1.00 92.88 80 ASP A N 1
ATOM 631 C CA . ASP A 1 80 ? 7.441 11.091 5.983 1.00 92.88 80 ASP A CA 1
ATOM 632 C C . ASP A 1 80 ? 6.028 11.694 6.142 1.00 92.88 80 ASP A C 1
ATOM 634 O O . ASP A 1 80 ? 5.091 11.317 5.441 1.00 92.88 80 ASP A O 1
ATOM 638 N N . ARG A 1 81 ? 5.864 12.662 7.054 1.00 93.88 81 ARG A N 1
ATOM 639 C CA . ARG A 1 81 ? 4.589 13.342 7.320 1.00 93.88 81 ARG A CA 1
ATOM 640 C C . ARG A 1 81 ? 4.138 14.198 6.142 1.00 93.88 81 ARG A C 1
ATOM 642 O O . ARG A 1 81 ? 4.949 14.877 5.517 1.00 93.88 81 ARG A O 1
ATOM 649 N N . GLY A 1 82 ? 2.832 14.224 5.900 1.00 93.06 82 GLY A N 1
ATOM 650 C CA . GLY A 1 82 ? 2.211 14.961 4.802 1.00 93.06 82 GLY A CA 1
ATOM 651 C C . GLY A 1 82 ? 2.272 14.238 3.457 1.00 93.06 82 GLY A C 1
ATOM 652 O O . GLY A 1 82 ? 1.720 14.747 2.484 1.00 93.06 82 GLY A O 1
ATOM 653 N N . THR A 1 83 ? 2.899 13.060 3.398 1.00 93.75 83 THR A N 1
ATOM 654 C CA . THR A 1 83 ? 2.876 12.184 2.221 1.00 93.75 83 THR A CA 1
ATOM 655 C C . THR A 1 83 ? 1.453 11.644 2.028 1.00 93.75 83 THR A C 1
ATOM 657 O O . THR A 1 83 ? 0.927 10.981 2.929 1.00 93.75 83 THR A O 1
ATOM 660 N N .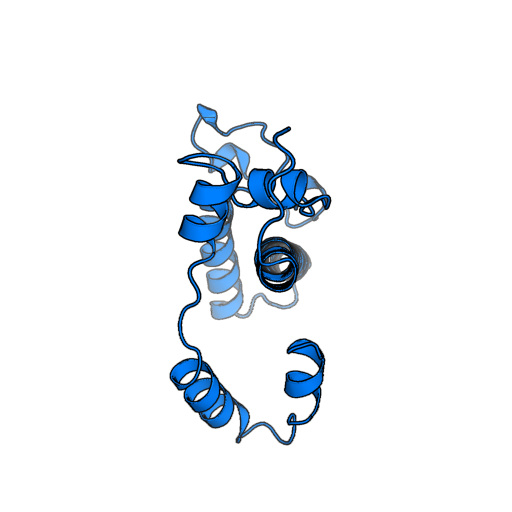 PRO A 1 84 ? 0.760 11.958 0.925 1.00 92.50 84 PRO A N 1
ATOM 661 C CA . PRO A 1 84 ? -0.626 11.526 0.760 1.00 92.50 84 PRO A CA 1
ATOM 662 C C . PRO A 1 84 ? -0.756 10.029 0.443 1.00 92.50 84 PRO A C 1
ATOM 664 O O . PRO A 1 84 ? -1.799 9.438 0.725 1.00 92.50 84 PRO A O 1
ATOM 667 N N . GLU A 1 85 ? 0.281 9.412 -0.115 1.00 92.88 85 GLU A N 1
ATOM 668 C CA . GLU A 1 85 ? 0.344 7.982 -0.404 1.00 92.88 85 GLU A CA 1
ATOM 669 C C . GLU A 1 85 ? 0.584 7.176 0.878 1.00 92.88 85 GLU A C 1
ATOM 671 O O . GLU A 1 85 ? 1.205 7.652 1.832 1.00 92.88 85 GLU A O 1
ATOM 676 N N . LEU A 1 86 ? 0.076 5.948 0.906 1.00 92.56 86 LEU A N 1
ATOM 677 C CA . LEU A 1 86 ? 0.345 4.965 1.943 1.00 92.56 86 LEU A CA 1
ATOM 678 C C . LEU A 1 86 ? 1.741 4.368 1.723 1.00 92.56 86 LEU A C 1
ATOM 680 O O . LEU A 1 86 ? 2.043 3.860 0.645 1.00 92.56 86 LEU A O 1
ATOM 684 N N . LEU A 1 87 ? 2.594 4.423 2.743 1.00 91.00 87 LEU A N 1
ATOM 685 C CA . LEU A 1 87 ? 3.948 3.879 2.697 1.00 91.00 87 LEU A CA 1
ATOM 686 C C . LEU A 1 87 ? 3.967 2.455 3.251 1.00 91.00 87 LEU A C 1
ATOM 688 O O . LEU A 1 87 ? 3.170 2.098 4.118 1.00 91.00 87 LEU A O 1
ATOM 692 N N . SER A 1 88 ? 4.954 1.659 2.842 1.00 87.69 88 SER A N 1
ATOM 693 C CA . SER A 1 88 ? 5.143 0.301 3.374 1.00 87.69 88 SER A CA 1
ATOM 694 C C . SER A 1 88 ? 5.308 0.275 4.900 1.00 87.69 88 SER A C 1
ATOM 696 O O . SER A 1 88 ? 4.838 -0.647 5.565 1.00 87.69 88 SER A O 1
ATOM 698 N N . SER A 1 89 ? 5.913 1.316 5.483 1.00 89.00 89 SER A N 1
ATOM 699 C CA . SER A 1 89 ? 6.011 1.478 6.937 1.00 89.00 89 SER A CA 1
ATOM 700 C C . SER A 1 89 ? 4.662 1.719 7.612 1.00 89.00 89 SER A C 1
ATOM 702 O O 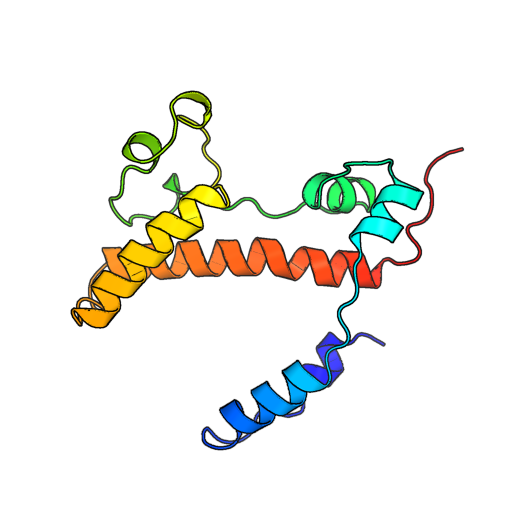. SER A 1 89 ? 4.477 1.308 8.755 1.00 89.00 89 SER A O 1
ATOM 704 N N . ASP A 1 90 ? 3.725 2.377 6.925 1.00 93.25 90 ASP A N 1
ATOM 705 C CA . ASP A 1 90 ? 2.388 2.622 7.465 1.00 93.25 90 ASP A CA 1
ATOM 706 C C . ASP A 1 90 ? 1.577 1.330 7.484 1.00 93.25 90 ASP A C 1
ATOM 708 O O . ASP A 1 90 ? 0.857 1.075 8.443 1.00 93.25 90 ASP A O 1
ATOM 712 N N . VAL A 1 91 ? 1.735 0.488 6.457 1.00 91.69 91 VAL A N 1
ATOM 713 C CA . VAL A 1 91 ? 1.039 -0.802 6.336 1.00 91.69 91 VAL A CA 1
ATOM 714 C C . VAL A 1 91 ? 1.372 -1.730 7.494 1.00 91.69 91 VAL A C 1
ATOM 716 O O . VAL A 1 91 ? 0.475 -2.395 7.999 1.00 91.69 91 VAL A O 1
ATOM 719 N N . ALA A 1 92 ? 2.623 -1.748 7.959 1.00 89.56 92 ALA A N 1
ATOM 720 C CA . ALA A 1 92 ? 2.994 -2.535 9.132 1.00 89.56 92 ALA A CA 1
ATOM 721 C C . ALA A 1 92 ? 2.198 -2.101 10.377 1.00 89.56 92 ALA A C 1
ATOM 723 O O . ALA A 1 92 ? 1.586 -2.931 11.041 1.00 89.56 92 ALA A O 1
ATOM 724 N N . LEU A 1 93 ? 2.145 -0.794 10.650 1.00 90.94 93 LEU A N 1
ATOM 725 C CA . LEU A 1 93 ? 1.445 -0.239 11.815 1.00 90.94 93 LEU A CA 1
ATOM 726 C C . LEU A 1 93 ? -0.078 -0.390 11.709 1.00 90.94 93 LEU A C 1
ATOM 728 O O . LEU A 1 93 ? -0.752 -0.758 12.666 1.00 90.94 93 LEU A O 1
ATOM 732 N N . LEU A 1 94 ? -0.632 -0.104 10.535 1.00 94.06 94 LEU A N 1
ATOM 733 C CA . LEU A 1 94 ? -2.063 -0.208 10.266 1.00 94.06 94 LEU A CA 1
ATOM 734 C C . LEU A 1 94 ? -2.540 -1.660 10.228 1.00 94.06 94 LEU A C 1
ATOM 736 O O . LEU A 1 94 ? -3.663 -1.939 10.639 1.00 94.06 94 LEU A O 1
ATOM 740 N N . GLY A 1 95 ? -1.685 -2.576 9.774 1.00 93.19 95 GLY A N 1
ATOM 741 C CA . GLY A 1 95 ? -1.923 -4.011 9.823 1.00 93.19 95 GLY A CA 1
ATOM 742 C C . GLY A 1 95 ? -2.039 -4.520 11.257 1.00 93.19 95 GLY A C 1
ATOM 743 O O . GLY A 1 95 ? -2.953 -5.287 11.539 1.00 93.19 95 GLY A O 1
ATOM 744 N N . GLU A 1 96 ? -1.191 -4.048 12.177 1.00 94.19 96 GLU A N 1
ATOM 745 C CA . GLU A 1 96 ? -1.338 -4.370 13.605 1.00 94.19 96 GLU A CA 1
ATOM 746 C C . GLU A 1 96 ? -2.679 -3.869 14.157 1.00 94.19 96 GLU A C 1
ATOM 748 O O . GLU A 1 96 ? -3.420 -4.645 14.749 1.00 94.19 96 GLU A O 1
ATOM 753 N N . ILE A 1 97 ? -3.061 -2.620 13.868 1.00 93.19 97 ILE A N 1
ATOM 754 C CA . ILE A 1 97 ? -4.354 -2.057 14.306 1.00 93.19 97 ILE A CA 1
ATOM 755 C C . ILE A 1 97 ? -5.546 -2.847 13.740 1.00 93.19 97 ILE A C 1
ATOM 757 O O . ILE A 1 97 ? -6.561 -3.024 14.416 1.00 93.19 97 ILE A O 1
ATOM 761 N N . TYR A 1 98 ? -5.444 -3.292 12.488 1.00 95.12 98 TYR A N 1
ATOM 762 C CA . TYR A 1 98 ? -6.454 -4.130 11.848 1.00 95.12 98 TYR A CA 1
ATOM 763 C C . TYR A 1 98 ? -6.572 -5.498 12.536 1.00 95.12 98 TYR A C 1
ATOM 765 O O . TYR A 1 98 ? -7.682 -5.939 12.834 1.00 95.12 98 TYR A O 1
ATOM 773 N N . LEU A 1 99 ? -5.441 -6.150 12.823 1.00 94.88 99 LEU A N 1
ATOM 774 C CA . LEU A 1 99 ? -5.406 -7.443 13.509 1.00 94.88 99 LEU A CA 1
ATOM 775 C C . LEU A 1 99 ? -5.924 -7.339 14.947 1.00 94.88 99 LEU A C 1
ATOM 777 O O . LEU A 1 99 ? -6.691 -8.200 15.365 1.00 94.88 99 LEU A O 1
ATOM 781 N N . ASP A 1 100 ? -5.597 -6.264 15.665 1.00 94.88 100 ASP A N 1
ATOM 782 C CA . ASP A 1 100 ? -6.109 -6.018 17.015 1.00 94.88 100 ASP A CA 1
ATOM 783 C C . ASP A 1 100 ? -7.644 -5.891 17.028 1.00 94.88 100 ASP A C 1
ATOM 785 O O . ASP A 1 100 ? -8.306 -6.464 17.894 1.00 94.88 100 ASP A O 1
ATOM 789 N N . GLN A 1 101 ? -8.233 -5.181 16.054 1.00 93.62 101 GLN A N 1
ATOM 790 C CA . GLN A 1 101 ? -9.696 -5.092 15.911 1.00 93.62 101 GLN A CA 1
ATOM 791 C C . GLN A 1 101 ? -10.321 -6.443 15.555 1.00 93.62 101 GLN A C 1
ATOM 793 O O . GLN A 1 101 ? -11.396 -6.777 16.055 1.00 93.62 101 GLN A O 1
ATOM 798 N N . TYR A 1 102 ? -9.651 -7.226 14.709 1.00 94.38 102 TYR A N 1
ATOM 799 C CA . TYR A 1 102 ? -10.098 -8.567 14.350 1.00 94.38 102 TYR A CA 1
ATOM 800 C C . TYR A 1 102 ? -10.104 -9.503 15.568 1.00 94.38 102 TYR A C 1
ATOM 802 O O . TYR A 1 102 ? -11.104 -10.169 15.831 1.00 94.38 102 TYR A O 1
ATOM 810 N N . ASP A 1 103 ? -9.025 -9.506 16.352 1.00 95.50 103 ASP A N 1
ATOM 811 C CA . ASP A 1 103 ? -8.887 -10.330 17.558 1.00 95.50 103 ASP A CA 1
ATOM 812 C C . ASP A 1 103 ? -9.853 -9.903 18.679 1.00 95.50 103 ASP A C 1
ATOM 814 O O . ASP A 1 103 ? -10.265 -10.731 19.497 1.00 95.50 103 ASP A O 1
ATOM 818 N N . ALA A 1 104 ? -10.249 -8.627 18.704 1.00 94.62 104 ALA A N 1
ATOM 819 C CA . ALA A 1 104 ? -11.259 -8.085 19.613 1.00 94.62 104 ALA A CA 1
ATOM 820 C C . ALA A 1 104 ? -12.716 -8.304 19.148 1.00 94.62 104 ALA A C 1
ATOM 822 O O . ALA A 1 104 ? -13.637 -7.918 19.870 1.00 94.62 104 ALA A O 1
ATOM 823 N N . ASP A 1 105 ? -12.934 -8.931 17.984 1.00 94.50 105 ASP A N 1
ATOM 824 C CA . ASP A 1 105 ? -14.249 -9.123 17.348 1.00 94.50 105 ASP A CA 1
ATOM 825 C C . ASP A 1 105 ? -14.966 -7.794 17.003 1.00 94.50 105 ASP A C 1
ATOM 827 O O . ASP A 1 105 ? -16.191 -7.712 16.925 1.00 94.50 105 ASP A O 1
ATOM 831 N N . GLU A 1 106 ? -14.202 -6.723 16.753 1.00 94.19 106 GLU A N 1
ATOM 832 C CA . GLU A 1 106 ? -14.697 -5.388 16.370 1.00 94.19 106 GLU A CA 1
ATOM 833 C C . GLU A 1 106 ? -14.839 -5.228 14.839 1.00 94.19 106 GLU A C 1
ATOM 835 O O . GLU A 1 106 ? -14.617 -4.156 14.266 1.00 94.19 106 GLU A O 1
ATOM 840 N N . THR A 1 107 ? -15.231 -6.307 14.158 1.00 93.88 107 THR A N 1
ATOM 841 C CA . THR A 1 107 ? -15.218 -6.407 12.686 1.00 93.88 107 THR A CA 1
ATOM 842 C C . THR A 1 107 ? -16.415 -5.745 11.994 1.00 93.88 107 THR A C 1
ATOM 844 O O . THR A 1 107 ? -16.330 -5.389 10.823 1.00 93.88 107 THR A O 1
ATOM 847 N N . ASP A 1 108 ? -17.507 -5.492 12.720 1.00 93.94 108 ASP A N 1
ATOM 848 C CA . ASP A 1 108 ? -18.734 -4.869 12.189 1.00 93.94 108 ASP A CA 1
ATOM 849 C C . ASP A 1 108 ? -18.677 -3.325 12.154 1.00 93.94 108 ASP A C 1
ATOM 851 O O . ASP A 1 108 ? -19.688 -2.637 11.955 1.00 93.94 108 ASP A O 1
ATOM 855 N N . THR A 1 109 ? -17.507 -2.733 12.401 1.00 94.44 109 THR A N 1
ATOM 856 C CA . THR A 1 109 ? -17.355 -1.277 12.436 1.00 94.44 109 THR A CA 1
ATOM 857 C C . THR A 1 109 ? -17.011 -0.714 11.060 1.00 94.44 109 THR A C 1
ATOM 859 O O . THR A 1 109 ? -16.295 -1.309 10.258 1.00 94.44 109 THR A O 1
ATOM 862 N N . ARG A 1 110 ? -17.475 0.513 10.782 1.00 94.31 110 ARG A N 1
ATOM 863 C CA . ARG A 1 110 ? -17.059 1.234 9.568 1.00 94.31 110 ARG A CA 1
ATOM 864 C C . ARG A 1 110 ? -15.539 1.390 9.502 1.00 94.31 110 ARG A C 1
ATOM 866 O O . ARG A 1 110 ? -14.965 1.270 8.428 1.00 94.31 110 ARG A O 1
ATOM 873 N N . GLN A 1 111 ? -14.918 1.681 10.643 1.00 94.12 111 GLN A N 1
ATOM 874 C CA . GLN A 1 111 ? -13.474 1.836 10.742 1.00 94.12 111 GLN A CA 1
ATOM 875 C C . GLN A 1 111 ? -12.749 0.571 10.279 1.00 94.12 111 GLN A C 1
ATOM 877 O O . GLN A 1 111 ? -11.844 0.684 9.455 1.00 94.12 111 GLN A O 1
ATOM 882 N N . PHE A 1 112 ? -13.187 -0.601 10.747 1.00 95.62 112 PHE A N 1
ATOM 883 C CA . PHE A 1 112 ? -12.628 -1.887 10.346 1.00 95.62 112 PHE A CA 1
ATOM 884 C C . PHE A 1 112 ? -12.710 -2.093 8.830 1.00 95.62 112 PHE A C 1
ATOM 886 O O . PHE A 1 112 ? -11.690 -2.330 8.192 1.00 95.62 112 PHE A O 1
ATOM 893 N N . HIS A 1 113 ? -13.889 -1.913 8.228 1.00 96.81 113 HIS A N 1
ATOM 894 C CA . HIS A 1 113 ? -14.070 -2.126 6.787 1.00 96.81 113 HIS A CA 1
ATOM 895 C C . HIS A 1 113 ? -13.282 -1.144 5.911 1.00 96.81 113 HIS A C 1
ATOM 897 O O . HIS A 1 113 ? -12.752 -1.527 4.873 1.00 96.81 113 HIS A O 1
ATOM 903 N N . GLU A 1 114 ? -13.199 0.129 6.301 1.00 97.00 114 GLU A N 1
ATOM 904 C CA . GLU A 1 114 ? -12.431 1.131 5.548 1.00 97.00 114 GLU A CA 1
ATOM 905 C C . GLU A 1 114 ? -10.918 0.867 5.662 1.00 97.00 114 GLU A C 1
ATOM 907 O O . GLU A 1 114 ? -10.177 1.084 4.705 1.00 97.00 114 GLU A O 1
ATOM 912 N N . LEU A 1 115 ? -10.461 0.361 6.814 1.00 95.94 115 LEU A N 1
ATOM 913 C CA . LEU A 1 115 ? -9.076 -0.059 7.027 1.00 95.94 115 LEU A CA 1
ATOM 914 C C . LEU A 1 115 ? -8.742 -1.335 6.237 1.00 95.94 115 LEU A C 1
ATOM 916 O O . LEU A 1 115 ? -7.705 -1.388 5.577 1.00 95.94 115 LEU A O 1
ATOM 920 N N . GLU A 1 116 ? -9.633 -2.328 6.262 1.00 96.56 116 GLU A N 1
ATOM 921 C CA . GLU A 1 116 ? -9.533 -3.561 5.475 1.00 96.56 116 GLU A CA 1
ATOM 922 C C . GLU A 1 116 ? -9.430 -3.245 3.981 1.00 96.56 116 GLU A C 1
ATOM 924 O O . GLU A 1 116 ? -8.524 -3.726 3.299 1.00 96.56 116 GLU A O 1
ATOM 929 N N . GLU A 1 117 ? -10.327 -2.394 3.477 1.00 96.50 117 GLU A N 1
ATOM 930 C CA . GLU A 1 117 ? -10.346 -2.014 2.070 1.00 96.50 117 GLU A CA 1
ATOM 93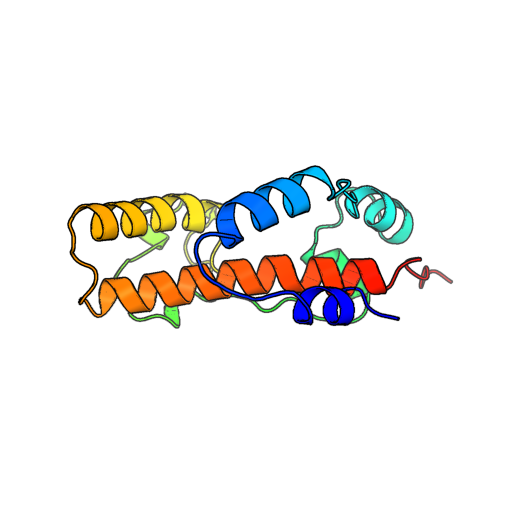1 C C . GLU A 1 117 ? -9.054 -1.293 1.674 1.00 96.50 117 GLU A C 1
ATOM 933 O O . GLU A 1 117 ? -8.462 -1.639 0.654 1.00 96.50 117 GLU A O 1
ATOM 938 N N . MET A 1 118 ? -8.561 -0.361 2.493 1.00 95.88 118 MET A N 1
ATOM 939 C CA . MET A 1 118 ? -7.296 0.327 2.226 1.00 95.88 118 MET A CA 1
ATOM 940 C C . MET A 1 118 ? -6.113 -0.647 2.148 1.00 95.88 118 MET A C 1
ATOM 942 O O . MET A 1 118 ? -5.331 -0.592 1.197 1.00 95.88 118 MET A O 1
ATOM 946 N N . LEU A 1 119 ? -5.976 -1.546 3.129 1.00 95.19 119 LEU A N 1
ATOM 947 C CA . LEU A 1 119 ? -4.887 -2.528 3.170 1.00 95.19 119 LEU A CA 1
ATOM 948 C C . LEU A 1 119 ? -4.972 -3.501 1.989 1.00 95.19 119 LEU A C 1
ATOM 950 O O . LEU A 1 119 ? -3.955 -3.833 1.376 1.00 95.19 119 LEU A O 1
ATOM 954 N N . ARG A 1 120 ? -6.189 -3.916 1.625 1.00 93.56 120 ARG A N 1
ATOM 955 C CA . ARG A 1 120 ? -6.452 -4.762 0.460 1.00 93.56 120 ARG A CA 1
ATOM 956 C C . ARG A 1 120 ? -6.059 -4.067 -0.841 1.00 93.56 120 ARG A C 1
ATOM 958 O O . ARG A 1 120 ? -5.391 -4.682 -1.670 1.00 93.56 120 ARG A O 1
ATOM 965 N N . GLN A 1 121 ? -6.450 -2.807 -1.024 1.00 92.38 121 GLN A N 1
ATOM 966 C CA . GLN A 1 121 ? -6.114 -2.031 -2.220 1.00 92.38 121 GLN A CA 1
ATOM 967 C C . GLN A 1 121 ? -4.612 -1.782 -2.333 1.00 92.38 121 GLN A C 1
ATOM 969 O O . GLN A 1 121 ? -4.063 -1.939 -3.424 1.00 92.38 121 GLN A O 1
ATOM 974 N N . TYR A 1 122 ? -3.932 -1.498 -1.219 1.00 90.81 122 TYR A N 1
ATOM 975 C CA . TYR A 1 122 ? -2.474 -1.390 -1.199 1.00 90.81 122 TYR A CA 1
ATOM 976 C C . TYR A 1 122 ? -1.806 -2.693 -1.643 1.00 90.81 122 TYR A C 1
ATOM 978 O O . TYR A 1 122 ? -0.983 -2.688 -2.555 1.00 90.81 122 TYR A O 1
ATOM 986 N N . ALA A 1 123 ? -2.204 -3.825 -1.055 1.00 89.06 123 ALA A N 1
ATOM 987 C CA . ALA A 1 123 ? -1.629 -5.125 -1.390 1.00 89.06 123 ALA A CA 1
ATOM 988 C C . ALA A 1 123 ? -1.844 -5.496 -2.866 1.00 89.06 123 ALA A C 1
ATOM 990 O O . ALA A 1 123 ? -0.926 -5.985 -3.522 1.00 89.06 123 ALA A O 1
ATOM 991 N N . LEU A 1 124 ? -3.038 -5.244 -3.412 1.00 87.81 124 LEU A N 1
ATOM 992 C CA . LEU A 1 124 ? -3.317 -5.474 -4.832 1.00 87.81 124 LEU A CA 1
ATOM 993 C C . LEU A 1 124 ? -2.482 -4.555 -5.729 1.00 87.81 124 LEU A C 1
ATOM 995 O O . LEU A 1 124 ? -1.901 -5.026 -6.706 1.00 87.81 124 LEU A O 1
ATOM 999 N N . SER A 1 125 ? -2.379 -3.276 -5.369 1.00 86.44 125 SER A N 1
ATOM 1000 C CA . SER A 1 125 ? -1.634 -2.279 -6.141 1.00 86.44 125 SER A CA 1
ATOM 1001 C C . SER A 1 125 ? -0.128 -2.532 -6.156 1.00 86.44 125 SER A C 1
ATOM 1003 O O . SER A 1 125 ? 0.520 -2.123 -7.108 1.00 86.44 125 SER A O 1
ATOM 1005 N N . ASP A 1 126 ? 0.427 -3.228 -5.161 1.00 83.50 126 ASP A N 1
ATOM 1006 C CA . ASP A 1 126 ? 1.847 -3.610 -5.118 1.00 83.50 126 ASP A CA 1
ATOM 1007 C C . ASP A 1 126 ? 2.114 -4.942 -5.851 1.00 83.50 126 ASP A C 1
ATOM 1009 O O . ASP A 1 126 ? 3.122 -5.122 -6.537 1.00 83.50 126 ASP A O 1
ATOM 1013 N N . VAL A 1 127 ? 1.161 -5.878 -5.787 1.00 83.94 127 VAL A N 1
ATOM 1014 C CA . VAL A 1 127 ? 1.299 -7.225 -6.362 1.00 83.94 127 VAL A CA 1
ATOM 1015 C C . VAL A 1 127 ? 0.973 -7.278 -7.861 1.00 83.94 127 VAL A C 1
ATOM 1017 O O . VAL A 1 127 ? 1.691 -7.923 -8.630 1.00 83.94 127 VAL A O 1
ATOM 1020 N N . GLU A 1 128 ? -0.099 -6.626 -8.319 1.00 86.25 128 GLU A N 1
ATOM 1021 C CA . GLU A 1 128 ? -0.504 -6.651 -9.735 1.00 86.25 128 GLU A CA 1
ATOM 1022 C C . GLU A 1 128 ? 0.576 -6.118 -10.700 1.00 86.25 128 GLU A C 1
ATOM 1024 O O . GLU A 1 128 ? 0.794 -6.733 -11.761 1.00 86.25 128 GLU A O 1
ATOM 1029 N N . PRO A 1 129 ? 1.312 -5.037 -10.367 1.00 87.00 129 PRO A N 1
ATOM 1030 C CA . PRO A 1 129 ? 2.408 -4.567 -11.196 1.00 87.00 129 PRO A CA 1
ATOM 1031 C C . PRO A 1 129 ? 3.535 -5.576 -11.344 1.00 87.00 129 PRO A C 1
ATOM 1033 O O . PRO A 1 129 ? 4.095 -5.660 -12.430 1.00 87.00 129 PRO A O 1
ATOM 1036 N N . LEU A 1 130 ? 3.841 -6.382 -10.321 1.00 85.69 130 LEU A N 1
ATOM 1037 C CA . LEU A 1 130 ? 4.892 -7.401 -10.407 1.00 85.69 130 LEU A CA 1
ATOM 1038 C C . LEU A 1 130 ? 4.571 -8.440 -11.484 1.00 85.69 130 LEU A C 1
ATOM 1040 O O . LEU A 1 130 ? 5.433 -8.777 -12.296 1.00 85.69 130 LEU A O 1
ATOM 1044 N N . PHE A 1 131 ? 3.321 -8.902 -11.557 1.00 86.38 131 PHE A N 1
ATOM 1045 C CA . PHE A 1 131 ? 2.892 -9.820 -12.615 1.00 86.38 131 PHE A CA 1
ATOM 1046 C C . PHE A 1 131 ? 2.931 -9.162 -13.994 1.00 86.38 131 PHE A C 1
ATOM 1048 O O . PHE A 1 131 ? 3.425 -9.754 -14.956 1.00 86.38 131 PHE A O 1
ATOM 1055 N N . THR A 1 132 ? 2.452 -7.922 -14.083 1.00 86.56 132 THR A N 1
ATOM 1056 C CA . THR A 1 132 ? 2.457 -7.158 -15.335 1.00 86.56 132 THR A CA 1
ATOM 1057 C C . THR A 1 132 ? 3.879 -6.895 -15.826 1.00 86.56 132 THR A C 1
ATOM 1059 O O . THR A 1 132 ? 4.149 -6.995 -17.023 1.00 86.56 132 THR A O 1
ATOM 1062 N N . LEU A 1 133 ? 4.796 -6.586 -14.910 1.00 86.00 133 LEU A N 1
ATOM 1063 C CA . LEU A 1 133 ? 6.205 -6.364 -15.189 1.00 86.00 133 LEU A CA 1
ATOM 1064 C C . LEU A 1 133 ? 6.867 -7.677 -15.622 1.00 86.00 133 LEU A C 1
ATOM 1066 O O . LEU A 1 133 ? 7.511 -7.713 -16.666 1.00 86.00 133 LEU A O 1
ATOM 1070 N N . ALA A 1 134 ? 6.643 -8.782 -14.906 1.00 86.56 134 ALA A N 1
ATOM 1071 C CA . ALA A 1 134 ? 7.182 -10.097 -15.263 1.00 86.56 134 ALA A CA 1
ATOM 1072 C C . ALA A 1 134 ? 6.793 -10.541 -16.685 1.00 86.56 134 ALA A C 1
ATOM 1074 O O . ALA A 1 134 ? 7.634 -11.085 -17.409 1.00 86.56 134 ALA A O 1
ATOM 1075 N N . ASP A 1 135 ? 5.545 -10.282 -17.090 1.00 85.69 135 ASP A N 1
ATOM 1076 C CA . ASP A 1 135 ? 5.017 -10.598 -18.423 1.00 85.69 135 ASP A CA 1
ATOM 1077 C C . ASP A 1 135 ? 5.628 -9.728 -19.542 1.00 85.69 135 ASP A C 1
ATOM 1079 O O . ASP A 1 135 ? 5.525 -10.083 -20.718 1.00 85.69 135 ASP A O 1
ATOM 1083 N N . ARG A 1 136 ? 6.290 -8.612 -19.202 1.00 84.44 136 ARG A N 1
ATOM 1084 C CA . ARG A 1 136 ? 6.984 -7.722 -20.152 1.00 84.44 136 ARG A CA 1
ATOM 1085 C C . ARG A 1 136 ? 8.459 -8.056 -20.341 1.00 84.44 136 ARG A C 1
ATOM 1087 O O . ARG A 1 136 ? 9.163 -7.292 -20.992 1.00 84.44 136 ARG A O 1
ATOM 1094 N N . ARG A 1 137 ? 8.943 -9.175 -19.798 1.00 79.88 137 ARG A N 1
ATOM 1095 C CA . ARG A 1 137 ? 10.312 -9.624 -20.064 1.00 79.88 137 ARG A CA 1
ATOM 1096 C C . ARG A 1 137 ? 10.475 -10.178 -21.495 1.00 79.88 137 ARG A C 1
ATOM 1098 O O . ARG A 1 137 ? 9.564 -10.842 -21.995 1.00 79.88 137 ARG A O 1
ATOM 1105 N N . PRO A 1 138 ? 11.654 -10.001 -22.123 1.00 78.38 138 PRO A N 1
ATOM 1106 C CA . PRO A 1 138 ? 12.773 -9.196 -21.631 1.00 78.38 138 PRO A CA 1
ATOM 1107 C C . PRO A 1 138 ? 12.409 -7.708 -21.639 1.00 78.38 138 PRO A C 1
ATOM 1109 O O . PRO A 1 138 ? 11.687 -7.255 -22.519 1.00 78.38 138 PRO A O 1
ATOM 1112 N N . PHE A 1 139 ? 12.900 -6.953 -20.656 1.00 77.44 139 PHE A N 1
ATOM 1113 C CA . PHE A 1 139 ? 12.709 -5.507 -20.637 1.00 77.44 139 PHE A CA 1
ATOM 1114 C C . PHE A 1 139 ? 13.470 -4.908 -21.820 1.00 77.44 139 PHE A C 1
ATOM 1116 O O . PHE A 1 139 ? 14.699 -4.818 -21.799 1.00 77.44 139 PHE A O 1
ATOM 1123 N N . ASP A 1 140 ? 12.742 -4.580 -22.888 1.00 65.94 140 ASP A N 1
ATOM 1124 C CA . ASP A 1 140 ? 13.322 -3.994 -24.088 1.00 65.94 140 ASP A CA 1
ATOM 1125 C C . ASP A 1 140 ? 13.989 -2.675 -23.710 1.00 65.94 140 ASP A C 1
ATOM 1127 O O . ASP A 1 140 ? 13.348 -1.738 -23.243 1.00 65.94 140 ASP A O 1
ATOM 1131 N N . ASN A 1 141 ? 15.305 -2.624 -23.888 1.00 53.59 141 ASN A N 1
ATOM 1132 C CA . ASN A 1 141 ? 16.128 -1.472 -23.567 1.00 53.59 141 ASN A CA 1
ATOM 1133 C C . ASN A 1 141 ? 15.723 -0.297 -24.482 1.00 53.59 141 ASN A C 1
ATOM 1135 O O . ASN A 1 141 ? 16.015 -0.361 -25.681 1.00 53.59 141 ASN A O 1
ATOM 1139 N N . PRO A 1 142 ? 15.094 0.793 -23.990 1.00 47.84 142 PRO A N 1
ATOM 1140 C CA . PRO A 1 142 ? 14.764 1.930 -24.848 1.00 47.84 142 PRO A CA 1
ATOM 1141 C C . PRO A 1 142 ? 16.003 2.764 -25.203 1.00 47.84 142 PRO A C 1
ATOM 1143 O O . PRO A 1 142 ? 15.891 3.740 -25.939 1.00 47.84 142 PRO A O 1
ATOM 1146 N N . CYS A 1 143 ? 17.192 2.413 -24.701 1.00 42.31 143 CYS A N 1
ATOM 1147 C CA . CYS A 1 143 ? 18.415 3.152 -24.985 1.00 42.31 143 CYS A CA 1
ATOM 1148 C C . CYS A 1 143 ? 18.967 2.831 -26.386 1.00 42.31 143 CYS A C 1
ATOM 1150 O O . CYS A 1 143 ? 19.830 1.966 -26.561 1.00 42.31 143 CYS A O 1
ATOM 1152 N N . ARG A 1 144 ? 18.513 3.609 -27.373 1.00 37.53 144 ARG A N 1
ATOM 1153 C CA . ARG A 1 144 ? 19.372 4.143 -28.436 1.00 37.53 144 ARG A CA 1
ATOM 1154 C C . ARG A 1 144 ? 19.295 5.659 -28.455 1.00 37.53 144 ARG A C 1
ATOM 1156 O O . ARG A 1 144 ? 18.161 6.178 -28.437 1.00 37.53 144 ARG A O 1
#

Radius of gyration: 18.62 Å; chains: 1; bounding box: 40×43×48 Å

Organism: NCBI:txid755307

=== Feature glossary ===
Key to the feature types in this record:

Secondary structure (8-state, DSSP). Secondary structure is the local, repeating backbone conformation. DSSP classifies it into eight states by reading the hydrogen-bond network: three helix types (H, G, I), two β types (E, B), two non-regular types (T, S), and unstructured coil (-).

Backbone torsions (φ/ψ). Backbone dihedral angles. Every residue except chain termini has a φ (preceding-C → N → Cα → C) and a ψ (N → Cα → C → next-N). They are reported in degrees following the IUPAC sign convention. Secondary structure is essentially a statement about which (φ, ψ) basin each residue occupies.

Predicted aligned error. Predicted Aligned Error (PAE) is an AlphaFold confidence matrix: entry (i, j) is the expected error in the position of residue j, in ångströms, when the prediction is superimposed on the true structure at residue i. Low PAE within a block of residues means that block is internally rigid and well-predicted; high PAE between two blocks means their relative placement is uncertain even if each block individually is confident.

B-factor. B-factor (Debye–Waller factor) reflects atomic displacement in the crystal lattice. It is an experimental observable (units Å²), not a prediction; low values mean the atom is pinned down, high values mean it moves or is heterogeneous across the crystal.

Secondary structure (3-state, P-SEA). Three-state secondary structure (P-SEA) collapses the eight DSSP classes into helix (a), strand (b), and coil (c). P-SEA assigns these from Cα geometry alone — distances and angles — without requiring backbone oxygens, so it works on any Cα trace.

Sequence. Primary structure: the covalent order of the twenty standard amino acids along the backbone. Two proteins with the same sequence will (almost always) fold to the same structure; two with 30% identity often share a fold but not the details.

pLDDT. pLDDT is the predicted lDDT-Cα score: AlphaFold's confidence that the local environment of each residue (all inter-atomic distances within 15 Å) is correctly placed. It is a per-residue number between 0 and 100, with higher meaning more reliable.

InterPro / GO / CATH / organism. Functional annotations link the protein to curated databases. InterPro entries identify conserved domains and families by matching the sequence against member-database signatures (Pfam, PROSITE, CDD, …). Gene Ontology (GO) terms describe molecular function, biological process, and cellular component in a controlled vocabulary. CATH places the structure in a hierarchical fold classification (Class/Architecture/Topology/Homologous-superfamily). The organism is the source species.

Contact-map, Ramachandran, and PAE plots. Three diagnostic plots accompany the record. The Cα contact map visualizes the tertiary structure as a 2D adjacency matrix (8 Å cutoff, sequence-local contacts suppressed). The Ramachandran plot shows the distribution of backbone (φ, ψ) torsions, with points in the α and β basins reflecting secondary structure content. The PAE plot shows AlphaFold's inter-residue confidence as a color matrix.

mmCIF coordinates. The mmCIF table is the protein's shape written out atom by atom. For each backbone N, Cα, C, and carbonyl O, it records an (x, y, z) coordinate triple in Å plus the residue type, chain letter, and residue number.

Radius of gyration, Cα contacts, bounding box. Three whole-structure scalars: the radius of gyration (RMS distance of Cα from centroid, in Å), the count of Cα–Cα contacts (pairs closer than 8 Å and separated by more than four residues in sequence — i.e. tertiary, not local, contacts), and the bounding-box dimensions. Together they distinguish compact globular folds from extended fibres or disordered chains.

Foldseek 3Di. The Foldseek 3Di string encodes local tertiary geometry as a 20-letter alphabet — one character per residue — derived from the relative positions of nearby Cα atoms. Unlike the amino-acid sequence, 3Di is a direct function of the 3D structure, so two proteins with the same fold have similar 3Di strings even at low sequence identity.

Rendered structure images. Six rendered views show the 3D structure from the faces of a cube — i.e. along ±x, ±y, ±z. Rendering representation is drawn randomly per protein from cartoon (secondary-structure ribbons), sticks (backbone bonds), or molecular surface; coloring is either N→C rainbow (blue at the N-terminus through red at the C-terminus) or one color per chain.

Nearest PDB structures. The Foldseek neighbor list gives the closest experimentally determined structures in the PDB, ranked by structural alignment. TM-score near 1 means near-identical fold; near 0.3 means only rough topology match. This is how one finds what a novel AlphaFold prediction most resembles in the solved-structure universe.

Solvent-accessible surface area. SASA measures how much of the protein is reachable by solvent. It is computed by rolling a water-sized probe over the atomic surface and summing the exposed area (Å²). Per-residue SASA distinguishes core (buried, low SASA) from surface (exposed, high SASA) residues; total SASA is a whole-molecule size measure.